Protein AF-A0A016UHU3-F1 (afdb_monomer_lite)

Radius of gyration: 22.01 Å; chains: 1; bounding box: 41×40×61 Å

Secondary structure (DSSP, 8-state):
-HHHHHHHHHHHHHHTT-S-EEEEEEE--TT-SSPEEEEEEPPPP-HHHHHHHHHHHHHHHHHHH-TTS---TTSS---HHHHHHHHHHHHT--------

pLDDT: mean 74.8, std 14.74, range [40.94, 93.12]

Structure (mmCIF, N/CA/C/O backbone):
data_AF-A0A016UHU3-F1
#
_entry.id   AF-A0A016UHU3-F1
#
loop_
_atom_site.group_PDB
_atom_site.id
_atom_site.type_symbol
_atom_site.label_atom_id
_atom_site.label_alt_id
_atom_site.label_comp_id
_atom_site.label_asym_id
_atom_site.label_entity_id
_atom_site.label_seq_id
_atom_site.pdbx_PDB_ins_code
_atom_site.Cartn_x
_atom_site.Cartn_y
_atom_site.Cartn_z
_atom_site.occupancy
_atom_site.B_iso_or_equiv
_atom_site.auth_seq_id
_atom_site.auth_comp_id
_atom_site.auth_asym_id
_atom_site.auth_atom_id
_atom_site.pdbx_PDB_model_num
ATOM 1 N N . MET A 1 1 ? 11.029 11.929 3.466 1.00 63.69 1 MET A N 1
ATOM 2 C CA . MET A 1 1 ? 9.774 12.375 2.802 1.00 63.69 1 MET A CA 1
ATOM 3 C C . MET A 1 1 ? 8.923 11.235 2.219 1.00 63.69 1 MET A C 1
ATOM 5 O O . MET A 1 1 ? 7.721 11.404 2.077 1.00 63.69 1 MET A O 1
ATOM 9 N N . LEU A 1 2 ? 9.474 10.052 1.921 1.00 69.38 2 LEU A N 1
ATOM 10 C CA . LEU A 1 2 ? 8.690 8.905 1.418 1.00 69.38 2 LEU A CA 1
ATOM 11 C C . LEU A 1 2 ? 7.606 8.401 2.393 1.00 69.38 2 LEU A C 1
ATOM 13 O O . LEU A 1 2 ? 6.521 8.000 1.973 1.00 69.38 2 LEU A O 1
ATOM 17 N N . SER A 1 3 ? 7.866 8.470 3.701 1.00 71.94 3 SER A N 1
ATOM 18 C CA . SER A 1 3 ? 6.926 8.037 4.744 1.00 71.94 3 SER A CA 1
ATOM 19 C C . SER A 1 3 ? 5.632 8.860 4.776 1.00 71.94 3 SER A C 1
ATOM 21 O O . SER A 1 3 ? 4.553 8.297 4.969 1.00 71.94 3 SER A O 1
ATOM 23 N N . THR A 1 4 ? 5.708 10.172 4.540 1.00 82.06 4 THR A N 1
ATOM 24 C CA . THR A 1 4 ? 4.540 11.065 4.521 1.00 82.06 4 THR A CA 1
ATOM 25 C C . THR A 1 4 ? 3.688 10.857 3.269 1.00 82.06 4 THR A C 1
ATOM 27 O O . THR A 1 4 ? 2.470 10.734 3.380 1.00 82.06 4 THR A O 1
ATOM 30 N N . MET A 1 5 ? 4.308 10.709 2.093 1.00 79.31 5 MET A N 1
ATOM 31 C CA . MET A 1 5 ? 3.620 10.341 0.842 1.00 79.31 5 MET A CA 1
ATOM 32 C C . MET A 1 5 ? 2.899 8.990 0.958 1.00 79.31 5 MET A C 1
ATOM 34 O O . MET A 1 5 ? 1.735 8.860 0.564 1.00 79.31 5 MET A O 1
ATOM 38 N N . HIS A 1 6 ? 3.554 7.996 1.569 1.00 79.75 6 HIS A N 1
ATOM 39 C CA . HIS A 1 6 ? 2.958 6.687 1.825 1.00 79.75 6 HIS A CA 1
ATOM 40 C C . HIS A 1 6 ? 1.738 6.789 2.753 1.00 79.75 6 HIS A C 1
ATOM 42 O O . HIS A 1 6 ? 0.670 6.263 2.435 1.00 79.75 6 HIS A O 1
ATOM 48 N N . PHE A 1 7 ? 1.860 7.520 3.865 1.00 81.06 7 PHE A N 1
ATOM 49 C CA . PHE A 1 7 ? 0.751 7.737 4.794 1.00 81.06 7 PHE A CA 1
ATOM 50 C C . PHE A 1 7 ? -0.436 8.451 4.131 1.00 81.06 7 PHE A C 1
ATOM 52 O O . PHE A 1 7 ? -1.580 8.023 4.294 1.00 81.06 7 PHE A O 1
ATOM 59 N N . ASN A 1 8 ? -0.172 9.489 3.335 1.00 85.75 8 ASN A N 1
ATOM 60 C CA . ASN A 1 8 ? -1.205 10.230 2.613 1.00 85.75 8 ASN A CA 1
ATOM 61 C C . ASN A 1 8 ? -1.948 9.335 1.617 1.00 85.75 8 ASN A C 1
ATOM 63 O O . ASN A 1 8 ? -3.176 9.328 1.597 1.00 85.75 8 ASN A O 1
ATOM 67 N N . THR A 1 9 ? -1.221 8.514 0.858 1.00 82.31 9 THR A N 1
ATOM 68 C CA . THR A 1 9 ? -1.814 7.552 -0.085 1.00 82.31 9 THR A CA 1
ATOM 69 C C . THR A 1 9 ? -2.737 6.567 0.630 1.00 82.31 9 THR A C 1
ATOM 71 O O . THR A 1 9 ? -3.869 6.339 0.209 1.00 82.31 9 THR A O 1
ATOM 74 N N . LEU A 1 10 ? -2.288 6.021 1.762 1.00 84.19 10 LEU A N 1
ATOM 75 C CA . LEU A 1 10 ? -3.105 5.122 2.570 1.00 84.19 10 LEU A CA 1
ATOM 76 C C . LEU A 1 10 ? -4.357 5.812 3.122 1.00 84.19 10 LEU A C 1
ATOM 78 O O . LEU A 1 10 ? -5.415 5.188 3.201 1.00 84.19 10 LEU A O 1
ATOM 82 N N . ARG A 1 11 ? -4.255 7.089 3.502 1.00 85.12 11 ARG A N 1
ATOM 83 C CA . ARG A 1 11 ? -5.391 7.876 3.988 1.00 85.12 11 ARG A CA 1
ATOM 84 C C . ARG A 1 11 ? -6.406 8.153 2.881 1.00 85.12 11 ARG A C 1
ATOM 86 O O . ARG A 1 11 ? -7.602 8.021 3.127 1.00 85.12 11 ARG A O 1
ATOM 93 N N . LEU A 1 12 ? -5.944 8.484 1.677 1.00 86.38 12 LEU A N 1
ATOM 94 C CA . LEU A 1 12 ? -6.793 8.656 0.496 1.00 86.38 12 LEU A CA 1
ATOM 95 C C . LEU A 1 12 ? -7.535 7.357 0.155 1.00 86.38 12 LEU A C 1
ATOM 97 O O . LEU A 1 12 ? -8.751 7.383 -0.008 1.00 86.38 12 LEU A O 1
ATOM 101 N N . ALA A 1 13 ? -6.841 6.217 0.166 1.00 84.50 13 ALA A N 1
ATOM 102 C CA . ALA A 1 13 ? -7.449 4.907 -0.077 1.00 84.50 13 ALA A CA 1
ATOM 103 C C . ALA A 1 13 ? -8.480 4.504 0.998 1.00 84.50 13 ALA A C 1
ATOM 105 O O . ALA A 1 13 ? -9.449 3.798 0.715 1.00 84.50 13 ALA A O 1
ATOM 106 N N . GLU A 1 14 ? -8.312 4.958 2.246 1.00 85.44 14 GLU A N 1
ATOM 107 C CA . GLU A 1 14 ? -9.337 4.804 3.290 1.00 85.44 14 GLU A CA 1
ATOM 108 C C . GLU A 1 14 ? -10.582 5.638 2.993 1.00 85.44 14 GLU A C 1
ATOM 110 O O . GLU A 1 14 ? -11.692 5.128 3.126 1.00 85.44 14 GLU A O 1
ATOM 115 N N . MET A 1 15 ? -10.410 6.896 2.575 1.00 87.12 15 MET A N 1
ATOM 116 C CA . MET A 1 15 ? -11.531 7.779 2.228 1.00 87.12 15 MET A CA 1
ATOM 117 C C . MET A 1 15 ? -12.275 7.309 0.974 1.00 87.12 15 MET A C 1
ATOM 119 O O . MET A 1 15 ? -13.498 7.400 0.929 1.00 87.12 15 MET A O 1
ATOM 123 N N . ALA A 1 16 ? -11.559 6.754 -0.007 1.00 85.69 16 ALA A N 1
ATOM 124 C CA . ALA A 1 16 ? -12.137 6.139 -1.202 1.00 85.69 16 ALA A CA 1
ATOM 125 C C . ALA A 1 16 ? -12.839 4.794 -0.917 1.00 85.69 16 ALA A C 1
ATOM 127 O O . ALA A 1 16 ? -13.538 4.257 -1.772 1.00 85.69 16 ALA A O 1
ATOM 128 N N . GLY A 1 17 ? -12.675 4.232 0.287 1.00 83.06 17 GLY A N 1
ATOM 129 C CA . GLY A 1 17 ? -13.303 2.971 0.691 1.00 83.06 17 GLY A CA 1
ATOM 130 C C . GLY A 1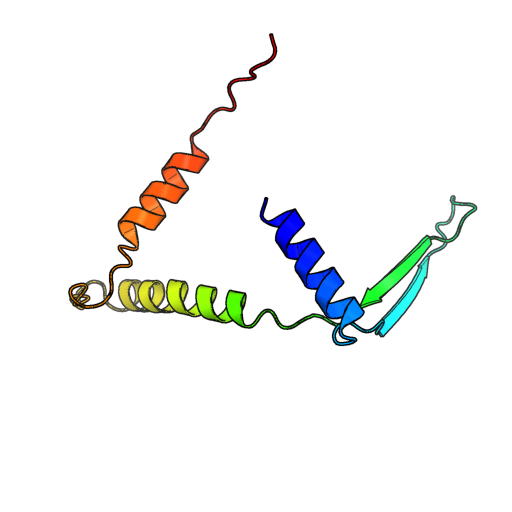 17 ? -12.615 1.705 0.164 1.00 83.06 17 GLY A C 1
ATOM 131 O O . GLY A 1 17 ? -13.141 0.604 0.366 1.00 83.06 17 GLY A O 1
ATOM 132 N N . GLU A 1 18 ? -11.445 1.844 -0.462 1.00 84.25 18 GLU A N 1
ATOM 133 C CA . GLU A 1 18 ? -10.591 0.747 -0.936 1.00 84.25 18 GLU A CA 1
ATOM 134 C C . GLU A 1 18 ? -9.906 0.033 0.241 1.00 84.25 18 GLU A C 1
ATOM 136 O O . GLU A 1 18 ? -9.814 -1.195 0.285 1.00 84.25 18 GLU A O 1
ATOM 141 N N . ARG A 1 19 ? -9.493 0.790 1.267 1.00 86.50 19 ARG A N 1
ATOM 142 C CA . ARG A 1 19 ? -8.807 0.261 2.455 1.00 86.50 19 ARG A CA 1
ATOM 143 C C . ARG A 1 19 ? -9.770 -0.014 3.614 1.00 86.50 19 ARG A C 1
ATOM 145 O O . ARG A 1 19 ? -9.922 0.794 4.531 1.00 86.50 19 ARG A O 1
ATOM 152 N N . ARG A 1 20 ? -10.406 -1.188 3.608 1.00 87.75 20 ARG A N 1
ATOM 153 C CA . ARG A 1 20 ? -11.391 -1.599 4.634 1.00 87.75 20 ARG A CA 1
ATOM 154 C C . ARG A 1 20 ? -10.753 -2.309 5.825 1.00 87.75 20 ARG A C 1
ATOM 156 O O . ARG A 1 20 ? -9.724 -2.964 5.691 1.00 87.75 20 ARG A O 1
ATOM 163 N N . VAL A 1 21 ? -11.376 -2.210 7.000 1.00 89.69 21 VAL A N 1
ATOM 164 C CA . VAL A 1 21 ? -10.972 -2.991 8.181 1.00 89.69 21 VAL A CA 1
ATOM 165 C C . VAL A 1 21 ? -11.304 -4.463 7.944 1.00 89.69 21 VAL A C 1
ATOM 167 O O . VAL A 1 21 ? -12.455 -4.798 7.692 1.00 89.69 21 VAL A O 1
ATOM 170 N N . GLN A 1 22 ? -10.300 -5.331 8.039 1.00 91.00 22 GLN A N 1
ATOM 171 C CA . GLN A 1 22 ? -10.466 -6.780 7.901 1.00 91.00 22 GLN A CA 1
ATOM 172 C C . GLN A 1 22 ? -10.579 -7.468 9.257 1.00 91.00 22 GLN A C 1
ATOM 174 O O . GLN A 1 22 ? -11.386 -8.373 9.439 1.00 91.00 22 GLN A O 1
ATOM 179 N N . ARG A 1 23 ? -9.758 -7.047 10.224 1.00 91.44 23 ARG A N 1
ATOM 180 C CA . ARG A 1 23 ? -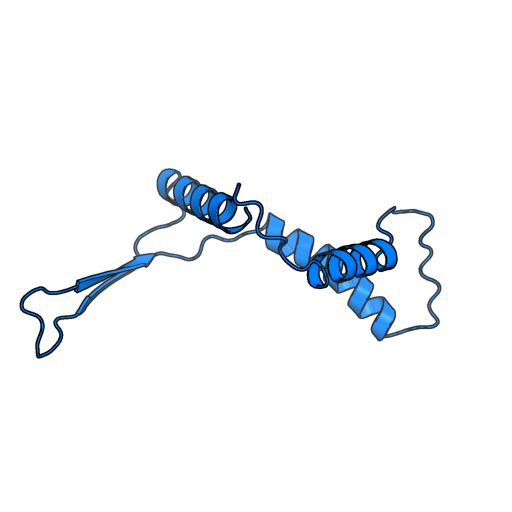9.700 -7.687 11.537 1.00 91.44 23 ARG A CA 1
ATOM 181 C C . ARG A 1 23 ? -9.420 -6.662 12.617 1.00 91.44 23 ARG A C 1
ATOM 183 O O . ARG A 1 23 ? -8.587 -5.775 12.451 1.00 91.44 23 ARG A O 1
ATOM 190 N N . VAL A 1 24 ? -10.083 -6.824 13.751 1.00 92.31 24 VAL A N 1
ATOM 191 C CA . VAL A 1 24 ? -9.793 -6.077 14.973 1.00 92.31 24 VAL A CA 1
ATOM 192 C C . VAL A 1 24 ? -9.400 -7.086 16.040 1.00 92.31 24 VAL A C 1
ATOM 194 O O . VAL A 1 24 ? -10.0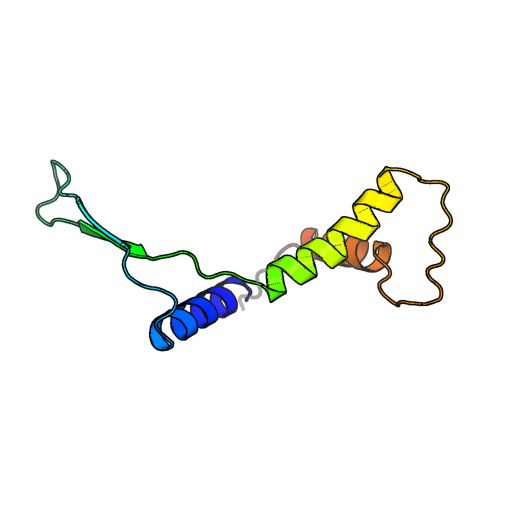89 -8.084 16.227 1.00 92.31 24 VAL A O 1
ATOM 197 N N . VAL A 1 25 ? -8.274 -6.853 16.707 1.00 93.12 25 VAL A N 1
ATOM 198 C CA . VAL A 1 25 ? -7.802 -7.684 17.817 1.00 93.12 25 VAL A CA 1
ATOM 199 C C . VAL A 1 25 ? -7.630 -6.797 19.032 1.00 93.12 25 VAL A C 1
ATOM 201 O O . VAL A 1 25 ? -6.918 -5.795 18.982 1.00 93.12 25 VAL A O 1
ATOM 204 N N . GLU A 1 26 ? -8.267 -7.178 20.130 1.00 92.62 26 GLU A N 1
ATOM 205 C CA . GLU A 1 26 ? -8.031 -6.557 21.424 1.00 92.62 26 GLU A CA 1
ATOM 206 C C . GLU A 1 26 ? -7.013 -7.387 22.197 1.00 92.62 26 GLU A C 1
ATOM 208 O O . GLU A 1 26 ? -7.218 -8.564 22.486 1.00 92.62 26 GLU A O 1
ATOM 213 N N . VAL A 1 27 ? -5.877 -6.770 22.503 1.00 90.12 27 VAL A N 1
ATOM 214 C CA . VAL A 1 27 ? -4.781 -7.392 23.236 1.00 90.12 27 VAL A CA 1
ATOM 215 C C . VAL A 1 27 ? -4.710 -6.755 24.613 1.00 90.12 27 VAL A C 1
ATOM 217 O O . VAL A 1 27 ? -4.322 -5.594 24.761 1.00 90.12 27 VAL A O 1
ATOM 220 N N . ARG A 1 28 ? -5.046 -7.529 25.646 1.00 88.88 28 ARG A N 1
ATOM 221 C CA . ARG A 1 28 ? -4.841 -7.143 27.044 1.00 88.88 28 ARG A CA 1
ATOM 222 C C . ARG A 1 28 ? -3.607 -7.860 27.578 1.00 88.88 28 ARG A C 1
ATOM 224 O O . ARG A 1 28 ? -3.598 -9.077 27.726 1.00 88.88 28 ARG A O 1
ATOM 231 N N . ARG A 1 29 ? -2.534 -7.107 27.823 1.00 86.62 29 ARG A N 1
ATOM 232 C CA . ARG A 1 29 ? -1.288 -7.660 28.375 1.00 86.62 29 ARG A CA 1
ATOM 233 C C . ARG A 1 29 ? -1.445 -7.887 29.881 1.00 86.62 29 ARG A C 1
ATOM 235 O O . ARG A 1 29 ? -2.103 -7.098 30.548 1.00 86.62 29 ARG A O 1
ATOM 242 N N . LYS A 1 30 ? -0.786 -8.923 30.415 1.00 88.75 30 LYS A N 1
ATOM 243 C CA . LYS A 1 30 ? -0.903 -9.382 31.817 1.00 88.75 30 LYS A CA 1
ATOM 244 C C . LYS A 1 30 ? -0.741 -8.272 32.870 1.00 88.75 30 LYS A C 1
ATOM 246 O O . LYS A 1 30 ? -1.405 -8.319 33.896 1.00 88.75 30 LYS A O 1
ATOM 251 N N . PHE A 1 31 ? 0.106 -7.279 32.599 1.00 89.81 31 PHE A N 1
ATOM 252 C CA . PHE A 1 31 ? 0.403 -6.172 33.518 1.00 89.81 31 PHE A CA 1
ATOM 253 C C . PHE A 1 31 ? -0.192 -4.823 33.090 1.00 89.81 31 PHE A C 1
ATOM 255 O O . PHE A 1 31 ? 0.026 -3.820 33.760 1.00 89.81 31 PHE A O 1
ATOM 262 N N . PHE A 1 32 ? -0.934 -4.772 31.980 1.00 82.19 32 PHE A N 1
ATOM 263 C CA . PHE A 1 32 ? -1.573 -3.541 31.520 1.00 82.19 32 PHE A CA 1
ATOM 264 C C . PHE A 1 32 ? -3.055 -3.545 31.890 1.00 82.19 32 PHE A C 1
ATOM 266 O O . PHE A 1 32 ? -3.806 -4.462 31.555 1.00 82.19 32 PHE A O 1
ATOM 273 N N . SER A 1 33 ? -3.490 -2.477 32.556 1.00 83.50 33 SER A N 1
ATOM 274 C CA . SER A 1 33 ? -4.896 -2.274 32.914 1.00 83.50 33 SER A CA 1
ATOM 275 C C . SER A 1 33 ? -5.776 -2.060 31.680 1.00 83.50 33 SER A C 1
ATOM 277 O O . SER A 1 33 ? -6.909 -2.542 31.643 1.00 83.50 33 SER A O 1
ATOM 279 N N . ARG A 1 34 ? -5.237 -1.398 30.648 1.00 90.62 34 ARG A N 1
ATOM 280 C CA . ARG A 1 34 ? -5.933 -1.071 29.400 1.00 90.62 34 ARG A CA 1
ATOM 281 C C . ARG A 1 34 ? -5.695 -2.130 28.320 1.00 90.62 34 ARG A C 1
ATOM 283 O O . ARG A 1 34 ? -4.561 -2.538 28.077 1.00 90.62 34 ARG A O 1
ATOM 290 N N . ALA A 1 35 ? -6.765 -2.529 27.633 1.00 89.12 35 ALA A N 1
ATOM 291 C CA . ALA A 1 35 ? -6.670 -3.323 26.412 1.00 89.12 35 ALA A CA 1
ATOM 292 C C . ALA A 1 35 ? -6.220 -2.439 25.235 1.00 89.12 35 ALA A C 1
ATOM 294 O O . ALA A 1 35 ? -6.740 -1.338 25.039 1.00 89.12 35 ALA A O 1
ATOM 295 N N . SER A 1 36 ? -5.244 -2.912 24.462 1.00 90.25 36 SER A N 1
ATOM 296 C CA . SER A 1 36 ? -4.817 -2.272 23.217 1.00 90.25 36 SER A CA 1
ATOM 297 C C . SER A 1 36 ? -5.637 -2.815 22.056 1.00 90.25 36 SER A C 1
ATOM 299 O O . SER A 1 36 ? -5.813 -4.027 21.940 1.00 90.25 36 SER A O 1
ATOM 301 N N . ARG A 1 37 ? -6.127 -1.931 21.188 1.00 91.19 37 ARG A N 1
ATOM 302 C CA . ARG A 1 37 ? -6.916 -2.302 20.014 1.00 91.19 37 ARG A CA 1
ATOM 303 C C . ARG A 1 37 ? -6.047 -2.215 18.767 1.00 91.19 37 ARG A C 1
ATOM 305 O O . ARG A 1 37 ? -5.645 -1.128 18.362 1.00 91.19 37 ARG A O 1
ATOM 312 N N . MET A 1 38 ? -5.798 -3.357 18.143 1.00 90.75 38 MET A N 1
ATOM 313 C CA . MET A 1 38 ? -5.077 -3.463 16.880 1.00 90.75 38 MET A CA 1
ATOM 314 C C . MET A 1 38 ? -6.077 -3.618 15.735 1.00 90.75 38 MET A C 1
ATOM 316 O O . MET A 1 38 ? -6.962 -4.472 15.790 1.00 90.75 38 MET A O 1
ATOM 320 N N . VAL A 1 39 ? -5.956 -2.779 14.706 1.00 90.69 39 VAL A N 1
ATOM 321 C CA . VAL A 1 39 ? -6.855 -2.767 13.545 1.00 90.69 39 VAL A CA 1
ATOM 322 C C . VAL A 1 39 ? -6.056 -3.127 12.301 1.00 90.69 39 VAL A C 1
ATOM 324 O O . VAL A 1 39 ? -5.216 -2.353 11.848 1.00 90.69 39 VAL A O 1
ATOM 327 N N . PHE A 1 40 ? -6.340 -4.294 11.741 1.00 89.19 40 PHE A N 1
ATOM 328 C CA . PHE A 1 40 ? -5.786 -4.754 10.477 1.00 89.19 40 PHE A CA 1
ATOM 329 C C . PHE A 1 40 ? -6.709 -4.315 9.347 1.00 89.19 40 PHE A C 1
ATOM 331 O O . PHE A 1 40 ? -7.912 -4.596 9.364 1.00 89.19 40 PHE A O 1
ATOM 338 N N . LYS A 1 41 ? -6.145 -3.609 8.370 1.00 91.50 41 LYS A N 1
ATOM 339 C CA . LYS A 1 41 ? -6.855 -3.130 7.184 1.00 91.50 41 LYS A CA 1
ATOM 340 C C . LYS A 1 41 ? -6.375 -3.889 5.953 1.00 91.50 41 LYS A C 1
ATOM 342 O O . LYS A 1 41 ? -5.253 -4.389 5.946 1.00 91.50 41 LYS A O 1
ATOM 347 N N . ALA A 1 42 ? -7.220 -3.945 4.931 1.00 88.19 42 ALA A N 1
ATOM 348 C CA . ALA A 1 42 ? -6.864 -4.513 3.643 1.00 88.19 42 ALA A CA 1
ATOM 349 C C . ALA A 1 42 ? -5.620 -3.812 3.066 1.00 88.19 42 ALA A C 1
ATOM 351 O O . ALA A 1 42 ? -5.460 -2.599 3.263 1.00 88.19 42 ALA A O 1
ATOM 352 N N . PRO A 1 43 ? -4.726 -4.551 2.388 1.00 83.75 43 PRO A N 1
ATOM 353 C CA . PRO A 1 43 ? -3.642 -3.934 1.641 1.00 83.75 43 PRO A CA 1
ATOM 354 C C . PRO A 1 43 ? -4.222 -3.100 0.495 1.00 83.75 43 PRO A C 1
ATOM 356 O O . PRO A 1 43 ? -5.238 -3.465 -0.094 1.00 83.75 43 PRO A O 1
ATOM 359 N N . VAL A 1 44 ? -3.577 -1.975 0.197 1.00 82.69 44 VAL A N 1
ATOM 360 C CA . VAL A 1 44 ? -3.918 -1.136 -0.956 1.00 82.69 44 VAL A CA 1
ATOM 361 C C . VAL A 1 44 ? -2.945 -1.497 -2.075 1.00 82.69 44 VAL A C 1
ATOM 363 O O . VAL A 1 44 ? -1.737 -1.456 -1.826 1.00 82.69 44 VAL A O 1
ATOM 366 N N . PRO A 1 45 ? -3.422 -1.874 -3.274 1.00 79.06 45 PRO A N 1
ATOM 367 C CA . PRO A 1 45 ? -2.536 -2.122 -4.402 1.00 79.06 45 PRO A CA 1
ATOM 368 C C . PRO A 1 45 ? -1.844 -0.814 -4.797 1.00 79.06 45 PRO A C 1
ATOM 370 O O . PRO A 1 45 ? -2.494 0.201 -5.043 1.00 79.06 45 PRO A O 1
ATOM 373 N N . HIS A 1 46 ? -0.515 -0.824 -4.854 1.00 77.69 46 HIS A N 1
ATOM 374 C CA . HIS A 1 46 ? 0.274 0.344 -5.233 1.00 77.69 46 HIS A CA 1
ATOM 375 C C . HIS A 1 46 ? 0.748 0.196 -6.678 1.00 77.69 46 HIS A C 1
ATOM 377 O O . HIS A 1 46 ? 1.943 0.115 -6.930 1.00 77.69 46 HIS A O 1
ATOM 383 N N . LEU A 1 47 ? -0.199 0.198 -7.624 1.00 80.69 47 LEU A N 1
ATOM 384 C CA . LEU A 1 47 ? 0.063 -0.087 -9.044 1.00 80.69 47 LEU A CA 1
ATOM 385 C C . LEU A 1 47 ? 1.237 0.718 -9.615 1.00 80.69 47 LEU A C 1
ATOM 387 O O . LEU A 1 47 ? 2.099 0.152 -10.270 1.00 80.69 47 LEU A O 1
ATOM 391 N N . TRP A 1 48 ? 1.308 2.017 -9.314 1.00 75.38 48 TRP A N 1
ATOM 392 C CA . TRP A 1 48 ? 2.398 2.884 -9.771 1.00 75.38 48 TRP A CA 1
ATOM 393 C C . TRP A 1 48 ? 3.762 2.479 -9.192 1.00 75.38 48 TRP A C 1
ATOM 395 O O . TRP A 1 48 ? 4.757 2.462 -9.908 1.00 75.38 48 TRP A O 1
ATOM 405 N N . ARG A 1 49 ? 3.813 2.102 -7.908 1.00 81.00 49 ARG A N 1
ATOM 406 C CA . ARG A 1 49 ? 5.036 1.611 -7.262 1.00 81.00 49 ARG A CA 1
ATOM 407 C C . ARG A 1 49 ? 5.469 0.294 -7.889 1.00 81.00 49 ARG A C 1
ATOM 409 O O . ARG A 1 49 ? 6.653 0.115 -8.139 1.00 81.00 49 ARG A O 1
ATOM 416 N N . ASP A 1 50 ? 4.521 -0.605 -8.126 1.00 85.06 50 ASP A N 1
ATOM 417 C CA . ASP A 1 50 ? 4.799 -1.908 -8.723 1.00 85.06 50 ASP A CA 1
ATOM 418 C C . ASP A 1 50 ? 5.294 -1.738 -10.167 1.00 85.06 50 ASP A C 1
ATOM 420 O O . ASP A 1 50 ? 6.276 -2.361 -10.551 1.00 85.06 50 ASP A O 1
ATOM 424 N N . GLN A 1 51 ? 4.690 -0.828 -10.936 1.00 84.81 51 GLN A N 1
ATOM 425 C CA . GLN A 1 51 ? 5.125 -0.472 -12.290 1.00 84.81 51 GLN A CA 1
ATOM 426 C C . GLN A 1 51 ? 6.531 0.134 -12.314 1.00 84.81 51 GLN A C 1
ATOM 428 O O . GLN A 1 51 ? 7.351 -0.306 -13.111 1.00 84.81 51 GLN A O 1
ATOM 433 N N . ILE A 1 52 ? 6.836 1.089 -11.428 1.00 80.81 52 ILE A N 1
ATOM 434 C CA . ILE A 1 52 ? 8.185 1.668 -11.314 1.00 80.81 52 ILE A CA 1
ATOM 435 C C . ILE A 1 52 ? 9.191 0.585 -10.919 1.00 80.81 52 ILE A C 1
ATOM 437 O O . ILE A 1 52 ? 10.258 0.486 -11.516 1.00 80.81 52 ILE A O 1
ATOM 441 N N . ALA A 1 53 ? 8.846 -0.261 -9.945 1.00 84.25 53 ALA A N 1
ATOM 442 C CA . ALA A 1 53 ? 9.713 -1.354 -9.526 1.00 84.25 53 ALA A CA 1
ATOM 443 C C . ALA A 1 53 ? 9.999 -2.320 -10.684 1.00 84.25 53 ALA A C 1
ATOM 445 O O . ALA A 1 53 ? 11.154 -2.680 -10.886 1.00 84.25 53 ALA A O 1
ATOM 446 N N . GLN A 1 54 ? 8.990 -2.700 -11.475 1.00 88.06 54 GLN A N 1
ATOM 447 C CA . GLN A 1 5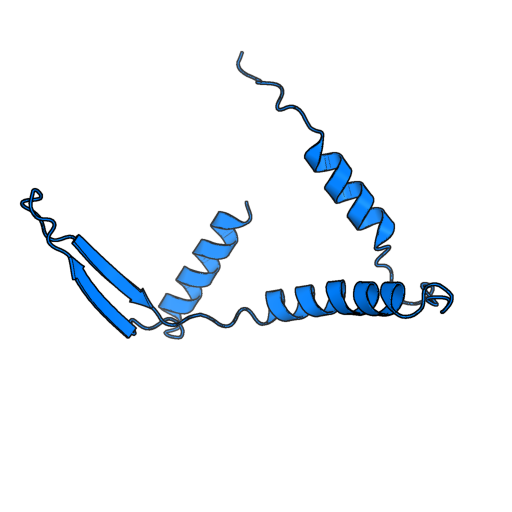4 ? 9.200 -3.530 -12.667 1.00 88.06 54 GLN A CA 1
ATOM 448 C C . GLN A 1 54 ? 10.054 -2.811 -13.716 1.00 88.06 54 GLN A C 1
ATOM 450 O O . GLN A 1 54 ? 11.015 -3.393 -14.205 1.00 88.06 54 GLN A O 1
ATOM 455 N N . ALA A 1 55 ? 9.778 -1.536 -14.000 1.00 83.06 55 ALA A N 1
ATOM 456 C CA . ALA A 1 55 ? 10.539 -0.748 -14.969 1.00 83.06 55 ALA A CA 1
ATOM 457 C C . ALA A 1 55 ? 12.027 -0.614 -14.601 1.00 83.06 55 ALA A C 1
ATOM 459 O O . ALA A 1 55 ? 12.863 -0.565 -15.493 1.00 83.06 55 ALA A O 1
ATOM 460 N N . VAL A 1 56 ? 12.369 -0.596 -13.309 1.00 84.00 56 VAL A N 1
ATOM 461 C CA . VAL A 1 56 ? 13.764 -0.566 -12.833 1.00 84.00 56 VAL A CA 1
ATOM 462 C C . VAL A 1 56 ? 14.389 -1.964 -12.802 1.00 84.00 56 VAL A C 1
ATOM 464 O O . VAL A 1 56 ? 15.553 -2.139 -13.165 1.00 84.00 56 VAL A 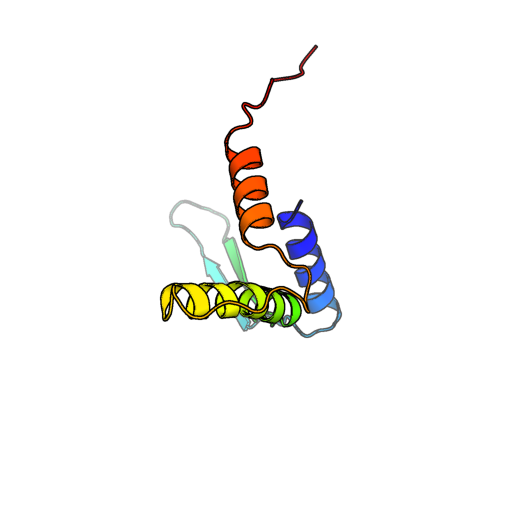O 1
ATOM 467 N N . LEU A 1 57 ? 13.643 -2.976 -12.353 1.00 86.12 57 LEU A N 1
ATOM 468 C CA . LEU A 1 57 ? 14.165 -4.334 -12.186 1.00 86.12 57 LEU A CA 1
ATOM 469 C C . LEU A 1 57 ? 14.307 -5.087 -13.510 1.00 86.12 57 LEU A C 1
ATOM 471 O O . LEU A 1 57 ? 15.219 -5.899 -13.637 1.00 86.12 57 LEU A O 1
ATOM 475 N N . ASP A 1 58 ? 13.452 -4.825 -14.496 1.00 86.88 58 ASP A N 1
ATOM 476 C CA . ASP A 1 58 ? 13.494 -5.505 -15.790 1.00 86.88 58 ASP A CA 1
ATOM 477 C C . ASP A 1 58 ? 14.793 -5.221 -16.570 1.00 86.88 58 ASP A C 1
ATOM 479 O O . ASP A 1 58 ? 15.430 -6.186 -17.003 1.00 86.88 58 ASP A O 1
ATOM 483 N N . PRO A 1 59 ? 15.258 -3.963 -16.724 1.00 81.62 59 PRO A N 1
ATOM 484 C CA . PRO A 1 59 ? 16.565 -3.669 -17.310 1.00 81.62 59 PRO A CA 1
ATOM 485 C C . PRO A 1 59 ? 17.721 -4.277 -16.513 1.00 81.62 59 PRO A C 1
ATOM 487 O O . PRO A 1 59 ? 18.622 -4.869 -17.103 1.00 81.62 59 PRO A O 1
ATOM 490 N N . ARG A 1 60 ? 17.673 -4.204 -15.173 1.00 81.31 60 ARG A N 1
ATOM 491 C CA . ARG A 1 60 ? 18.710 -4.781 -14.298 1.00 81.31 60 ARG A CA 1
ATOM 492 C C . ARG A 1 60 ? 18.807 -6.299 -14.455 1.00 81.31 60 ARG A C 1
ATOM 494 O O . ARG A 1 60 ? 19.908 -6.836 -14.532 1.00 81.31 60 ARG A O 1
ATOM 501 N N . ARG A 1 61 ? 17.664 -6.988 -14.546 1.00 82.81 61 ARG A N 1
ATOM 502 C CA . ARG A 1 61 ? 17.610 -8.431 -14.808 1.00 82.81 61 ARG A CA 1
ATOM 503 C C . ARG A 1 61 ? 18.225 -8.760 -16.167 1.00 82.81 61 ARG A C 1
ATOM 505 O O . ARG A 1 61 ? 19.082 -9.632 -16.227 1.00 82.81 61 ARG A O 1
ATOM 512 N N . ARG A 1 62 ? 17.850 -8.032 -17.226 1.00 79.94 62 ARG A N 1
ATOM 513 C CA . ARG A 1 62 ? 18.398 -8.239 -18.580 1.00 79.94 62 ARG A CA 1
ATOM 514 C C . ARG A 1 62 ? 19.916 -8.053 -18.626 1.00 79.94 62 ARG A C 1
ATOM 516 O O . ARG A 1 62 ? 20.603 -8.908 -19.164 1.00 79.94 62 ARG A O 1
ATOM 523 N N . HIS A 1 63 ? 20.432 -6.993 -18.004 1.00 76.81 63 HIS A N 1
ATOM 524 C CA . HIS A 1 63 ? 21.873 -6.736 -17.911 1.00 76.81 63 HIS A CA 1
ATOM 525 C C . HIS A 1 63 ? 22.625 -7.844 -17.153 1.00 76.81 63 HIS A C 1
ATOM 527 O O . HIS A 1 63 ? 23.757 -8.181 -17.486 1.00 76.81 63 HIS A O 1
ATOM 533 N N . HIS A 1 64 ? 22.012 -8.419 -16.115 1.00 77.31 64 HIS A N 1
ATOM 534 C CA . HIS A 1 64 ? 22.617 -9.518 -15.364 1.00 77.31 64 HIS A CA 1
ATOM 535 C C . HIS A 1 64 ? 22.576 -10.857 -16.128 1.00 77.31 64 HIS A C 1
ATOM 537 O O . HIS A 1 64 ? 23.455 -11.697 -15.944 1.00 77.31 64 HIS A O 1
ATOM 543 N N . GLU A 1 65 ? 21.548 -11.094 -16.944 1.00 82.56 65 GLU A N 1
ATOM 544 C CA . GLU A 1 65 ? 21.380 -12.334 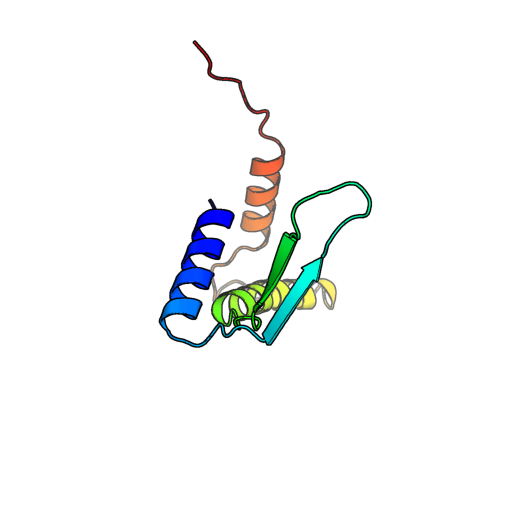-17.717 1.00 82.56 65 GLU A CA 1
ATOM 545 C C . GLU A 1 65 ? 22.258 -12.372 -18.977 1.00 82.56 65 GLU A C 1
ATOM 547 O O . GLU A 1 65 ? 22.754 -13.443 -19.327 1.00 82.56 65 GLU A O 1
ATOM 552 N N . ASP A 1 66 ? 22.497 -11.226 -19.619 1.00 75.06 66 ASP A N 1
ATOM 553 C CA . ASP A 1 66 ? 23.419 -11.103 -20.749 1.00 75.06 66 ASP A CA 1
ATOM 554 C C . ASP A 1 66 ? 24.211 -9.782 -20.671 1.00 75.06 66 ASP A C 1
ATOM 556 O O . ASP A 1 66 ? 23.732 -8.741 -21.128 1.00 75.06 66 ASP A O 1
ATOM 560 N N . PRO A 1 67 ? 25.438 -9.803 -20.116 1.00 63.72 67 PRO A N 1
ATOM 561 C CA . PRO A 1 67 ? 26.281 -8.614 -20.013 1.00 63.72 67 PRO A CA 1
ATOM 562 C C . PRO A 1 67 ? 26.817 -8.117 -21.368 1.00 63.72 67 PRO A C 1
ATOM 564 O O . PRO A 1 67 ? 27.404 -7.039 -21.424 1.00 63.72 67 PRO A O 1
ATOM 567 N N . ALA A 1 68 ? 26.689 -8.916 -22.436 1.00 60.75 68 ALA A N 1
ATOM 568 C CA . ALA A 1 68 ? 27.186 -8.611 -23.778 1.00 60.75 68 ALA A CA 1
ATOM 569 C C . ALA A 1 68 ? 26.069 -8.218 -24.758 1.00 60.75 68 ALA A C 1
ATOM 571 O O . ALA A 1 68 ? 26.366 -7.761 -25.864 1.00 60.75 68 ALA A O 1
ATOM 572 N N . ALA A 1 69 ? 24.799 -8.366 -24.367 1.00 59.88 69 ALA A N 1
ATOM 573 C CA . ALA A 1 69 ? 23.693 -7.746 -25.072 1.00 59.88 69 ALA A CA 1
ATOM 574 C C . ALA A 1 69 ? 23.858 -6.229 -24.950 1.00 59.88 69 ALA A C 1
ATOM 576 O O . ALA A 1 69 ? 23.557 -5.647 -23.908 1.00 59.88 69 ALA A O 1
ATOM 577 N N . GLU A 1 70 ? 24.366 -5.592 -26.010 1.00 55.38 70 GLU A N 1
ATOM 578 C CA . GLU A 1 70 ? 24.327 -4.142 -26.162 1.00 55.38 70 GLU A CA 1
ATOM 579 C C . GLU A 1 70 ? 22.902 -3.681 -25.862 1.00 55.38 70 GLU A C 1
ATOM 581 O O . GLU A 1 70 ? 21.965 -3.888 -26.640 1.00 55.38 70 GLU A O 1
ATOM 586 N N . VAL A 1 71 ? 22.725 -3.071 -24.694 1.00 54.66 71 VAL A N 1
ATOM 587 C CA . VAL A 1 71 ? 21.533 -2.293 -24.434 1.00 54.66 71 VAL A CA 1
ATOM 588 C C . VAL A 1 71 ? 21.636 -1.147 -25.433 1.00 54.66 71 VAL A C 1
ATOM 590 O O . VAL A 1 71 ? 22.484 -0.269 -25.279 1.00 54.66 71 VAL A O 1
ATOM 593 N N . ASN A 1 72 ? 20.831 -1.180 -26.498 1.00 48.88 72 ASN A N 1
ATOM 594 C CA . ASN A 1 72 ? 20.592 -0.008 -27.334 1.00 48.88 72 ASN A CA 1
ATOM 595 C C . ASN A 1 72 ? 19.886 1.033 -26.448 1.00 48.88 72 ASN A C 1
ATOM 597 O O . ASN A 1 72 ? 18.672 1.187 -26.474 1.00 48.88 72 ASN A O 1
ATOM 601 N N . LEU A 1 73 ? 20.677 1.708 -25.610 1.00 49.12 73 LEU A N 1
ATOM 602 C CA . LEU A 1 73 ? 20.310 2.787 -24.690 1.00 49.12 73 LEU A CA 1
ATOM 603 C C . LEU A 1 73 ? 20.034 4.099 -25.436 1.00 49.12 73 LEU A C 1
ATOM 605 O O . LEU A 1 73 ? 19.951 5.152 -24.815 1.00 49.12 73 LEU A O 1
ATOM 609 N N . GLN A 1 74 ? 19.946 4.061 -26.766 1.00 46.75 74 GLN A N 1
ATOM 610 C CA . GLN A 1 74 ? 19.746 5.257 -27.577 1.00 46.75 74 GLN A CA 1
ATOM 611 C C . GLN A 1 74 ? 18.297 5.757 -27.558 1.00 46.75 74 GLN A C 1
ATOM 613 O O . GLN A 1 74 ? 18.100 6.928 -27.858 1.00 46.75 74 GLN A O 1
ATOM 618 N N . ASP A 1 75 ? 17.320 4.939 -27.143 1.00 47.31 75 ASP A N 1
ATOM 619 C CA . ASP A 1 75 ? 15.903 5.304 -27.288 1.00 47.31 75 ASP A CA 1
ATOM 620 C C . ASP A 1 75 ? 15.116 5.540 -25.987 1.00 47.31 75 ASP A C 1
ATOM 622 O O . ASP A 1 75 ? 13.985 5.994 -26.084 1.00 47.31 75 ASP A O 1
ATOM 626 N N . ASP A 1 76 ? 15.670 5.328 -24.786 1.00 46.53 76 ASP A N 1
ATOM 627 C CA . ASP A 1 76 ? 15.000 5.772 -23.548 1.00 46.53 76 ASP A CA 1
ATOM 628 C C . ASP A 1 76 ? 16.015 6.143 -22.451 1.00 46.53 76 ASP A C 1
ATOM 630 O O . ASP A 1 76 ? 16.679 5.297 -21.847 1.00 46.53 76 ASP A O 1
ATOM 634 N N . GLU A 1 77 ? 16.115 7.451 -22.210 1.00 50.09 77 GLU A N 1
ATOM 635 C CA . GLU A 1 77 ? 16.934 8.156 -21.220 1.00 50.09 77 GLU A CA 1
ATOM 636 C C . GLU A 1 77 ? 16.622 7.749 -19.765 1.00 50.09 77 GLU A C 1
ATOM 638 O O . GLU A 1 77 ? 16.057 8.511 -18.984 1.00 50.09 77 GLU A O 1
ATOM 643 N N . LEU A 1 78 ? 17.028 6.552 -19.350 1.00 53.44 78 LEU A N 1
ATOM 644 C CA . LEU A 1 78 ? 17.234 6.226 -17.939 1.00 53.44 78 LEU A CA 1
ATOM 645 C C . LEU A 1 78 ? 18.593 5.548 -17.812 1.00 53.44 78 LEU A C 1
ATOM 647 O O . LEU A 1 78 ? 18.710 4.323 -17.825 1.00 53.44 78 LEU A O 1
ATOM 651 N N . ASN A 1 79 ? 19.636 6.374 -17.725 1.00 62.59 79 ASN A N 1
ATOM 652 C CA . ASN A 1 79 ? 20.994 5.942 -17.435 1.00 62.59 79 ASN A CA 1
ATOM 653 C C . ASN A 1 79 ? 21.029 5.325 -16.028 1.00 62.59 79 ASN A C 1
ATOM 655 O O . ASN A 1 79 ? 21.199 6.005 -15.019 1.00 62.59 79 ASN A O 1
ATOM 659 N N . VAL A 1 80 ? 20.807 4.012 -15.966 1.00 60.16 80 VAL A N 1
ATOM 660 C CA . VAL A 1 80 ? 20.744 3.236 -14.721 1.00 60.16 80 VAL A CA 1
ATOM 661 C C . VAL A 1 80 ? 22.029 3.396 -13.904 1.00 60.16 80 VAL A C 1
ATOM 663 O O . VAL A 1 80 ? 21.962 3.354 -12.679 1.00 60.16 80 VAL A O 1
ATOM 666 N N . GLN A 1 81 ? 23.170 3.631 -14.560 1.00 59.38 81 GLN A N 1
ATOM 667 C CA . GLN A 1 81 ? 24.441 3.884 -13.888 1.00 59.38 81 GLN A CA 1
ATOM 668 C C . GLN A 1 81 ? 24.431 5.228 -13.153 1.00 59.38 81 GLN A C 1
ATOM 670 O O . GLN A 1 81 ? 24.773 5.279 -11.982 1.00 59.38 81 GLN A O 1
ATOM 675 N N . GLU A 1 82 ? 23.929 6.288 -13.785 1.00 62.69 82 GLU A N 1
ATOM 676 C CA . GLU A 1 82 ? 23.807 7.612 -13.162 1.00 62.69 82 GLU A CA 1
ATOM 677 C C . GLU A 1 82 ? 22.834 7.607 -11.974 1.00 62.69 82 GLU A C 1
ATOM 679 O O . GLU A 1 82 ? 23.053 8.296 -10.982 1.00 62.69 82 GLU A O 1
ATOM 684 N N . MET A 1 83 ? 21.786 6.778 -12.031 1.00 61.69 83 MET A N 1
ATOM 685 C CA . MET A 1 83 ? 20.892 6.575 -10.888 1.00 61.69 83 MET A CA 1
ATOM 686 C C . MET A 1 83 ? 21.572 5.842 -9.726 1.00 61.69 83 MET A C 1
ATOM 688 O O . MET A 1 83 ? 21.350 6.214 -8.578 1.00 61.69 83 MET A O 1
ATOM 692 N N . ILE A 1 84 ? 22.378 4.813 -10.010 1.00 66.50 84 ILE A N 1
ATOM 693 C CA . ILE A 1 84 ? 23.138 4.073 -8.988 1.00 66.50 84 ILE A CA 1
ATOM 694 C C . ILE A 1 84 ? 24.179 4.997 -8.344 1.00 66.50 84 ILE A C 1
ATOM 696 O O . ILE A 1 84 ? 24.246 5.086 -7.122 1.00 66.50 84 ILE A O 1
ATOM 700 N N . ASP A 1 85 ? 24.905 5.763 -9.157 1.00 70.56 85 ASP A N 1
ATOM 701 C CA . ASP A 1 85 ? 25.921 6.704 -8.685 1.00 70.56 85 ASP A CA 1
ATOM 702 C C . ASP A 1 85 ? 25.299 7.831 -7.833 1.00 70.56 85 ASP A C 1
ATOM 704 O O . ASP A 1 85 ? 25.895 8.288 -6.856 1.00 70.56 85 ASP A O 1
ATOM 708 N N . ALA A 1 86 ? 24.075 8.268 -8.161 1.00 68.31 86 ALA A N 1
ATOM 709 C CA . ALA A 1 86 ? 23.332 9.247 -7.370 1.00 68.31 86 ALA A CA 1
ATOM 710 C C . ALA A 1 86 ? 22.817 8.682 -6.032 1.00 68.31 86 ALA A C 1
ATOM 712 O O . ALA A 1 86 ? 22.788 9.416 -5.042 1.00 68.31 86 ALA A O 1
ATOM 713 N N . GLU A 1 87 ? 22.409 7.410 -5.977 1.00 63.31 87 GLU A N 1
ATOM 714 C CA . GLU A 1 87 ? 22.017 6.745 -4.724 1.00 63.31 87 GLU A CA 1
ATOM 715 C C . GLU A 1 87 ? 23.227 6.573 -3.788 1.00 63.31 87 GLU A C 1
ATOM 717 O O . GLU A 1 87 ? 23.141 6.943 -2.613 1.00 63.31 87 GLU A O 1
ATOM 722 N N . ASP A 1 88 ? 24.375 6.144 -4.320 1.00 66.69 88 ASP A N 1
ATOM 723 C CA . ASP A 1 88 ? 25.626 5.984 -3.563 1.00 66.69 88 ASP A CA 1
ATOM 724 C C . ASP A 1 88 ? 26.168 7.331 -3.043 1.00 66.69 88 ASP A C 1
ATOM 726 O O . ASP A 1 88 ? 26.674 7.424 -1.920 1.00 66.69 88 ASP A O 1
ATOM 730 N N . ALA A 1 89 ? 26.010 8.413 -3.814 1.00 66.06 89 ALA A N 1
ATOM 731 C CA . ALA A 1 89 ? 26.400 9.760 -3.391 1.00 66.06 89 ALA A CA 1
ATOM 732 C C . ALA A 1 89 ? 25.586 10.280 -2.189 1.00 66.06 89 ALA A C 1
ATOM 734 O O . ALA A 1 89 ? 26.087 11.094 -1.411 1.00 66.06 89 ALA A O 1
ATOM 735 N N . PHE A 1 90 ? 24.346 9.813 -2.014 1.00 57.84 90 PHE A N 1
ATOM 736 C CA . PHE A 1 90 ? 23.502 10.170 -0.870 1.00 57.84 90 PHE A CA 1
ATOM 737 C C . PHE A 1 90 ? 23.781 9.322 0.380 1.00 57.84 90 PHE A C 1
ATOM 739 O O . PHE A 1 90 ? 23.504 9.782 1.488 1.00 57.84 90 PHE A O 1
ATOM 746 N N . GLU A 1 91 ? 24.332 8.113 0.237 1.00 58.12 91 GLU A N 1
ATOM 747 C CA . GLU A 1 91 ? 24.637 7.219 1.365 1.00 58.12 91 GLU A CA 1
ATOM 748 C C . GLU A 1 91 ? 25.916 7.635 2.127 1.00 58.12 91 GLU A C 1
ATOM 750 O O . GLU A 1 91 ? 26.062 7.328 3.310 1.00 58.12 91 GLU A O 1
ATOM 755 N N . GLY A 1 92 ? 26.805 8.411 1.492 1.00 53.59 92 GLY A N 1
ATOM 756 C CA . GLY A 1 92 ? 28.051 8.924 2.084 1.00 53.59 92 GLY A CA 1
ATOM 757 C C . GLY A 1 92 ? 27.970 10.296 2.770 1.00 53.59 92 GLY A C 1
ATOM 758 O O . GLY A 1 92 ? 28.993 10.800 3.233 1.00 53.59 92 GLY A O 1
ATOM 759 N N . GLY A 1 93 ? 26.796 10.933 2.823 1.00 49.88 93 GLY A N 1
ATOM 760 C CA . GLY A 1 93 ? 26.633 12.250 3.441 1.00 49.88 93 GLY A CA 1
ATOM 761 C C . GLY A 1 93 ? 26.584 12.165 4.965 1.00 49.88 93 GLY A C 1
ATOM 762 O O . GLY A 1 93 ? 25.520 11.912 5.532 1.00 49.88 93 GLY A O 1
ATOM 763 N N . GLU A 1 94 ? 27.713 12.401 5.637 1.00 54.75 94 GLU A N 1
ATOM 764 C CA . GLU A 1 94 ? 27.705 12.721 7.065 1.00 54.75 94 GLU A CA 1
ATOM 765 C C . GLU A 1 94 ? 26.751 13.901 7.301 1.00 54.75 94 GLU A C 1
ATOM 767 O O . GLU A 1 94 ? 26.832 14.941 6.645 1.00 54.75 94 GLU A O 1
ATOM 772 N N . VAL A 1 95 ? 25.799 13.712 8.214 1.00 52.91 95 VAL A N 1
ATOM 773 C CA . VAL A 1 95 ? 24.912 14.777 8.676 1.00 52.91 95 VAL A CA 1
ATOM 774 C C . VAL A 1 95 ? 25.792 15.772 9.429 1.00 52.91 95 VAL A C 1
ATOM 776 O O . VAL A 1 95 ? 26.106 15.548 10.595 1.00 52.91 95 VAL A O 1
ATOM 779 N N . GLU A 1 96 ? 26.226 16.851 8.777 1.00 50.41 96 GLU A N 1
ATOM 780 C CA . GLU A 1 96 ? 26.713 18.013 9.515 1.00 50.41 96 GLU A CA 1
ATOM 781 C C . GLU A 1 96 ? 25.536 18.545 10.341 1.00 50.41 96 GLU A C 1
ATOM 783 O O . GLU A 1 96 ? 24.542 19.048 9.808 1.00 50.41 96 GLU A O 1
ATOM 788 N N . ASP A 1 97 ? 25.631 18.357 11.660 1.00 52.16 97 ASP A N 1
ATOM 789 C CA . ASP A 1 97 ? 24.758 18.965 12.657 1.00 52.16 97 ASP A CA 1
ATOM 790 C C . ASP A 1 97 ? 24.855 20.490 12.524 1.00 52.16 97 ASP A C 1
ATOM 792 O O . ASP A 1 97 ? 25.724 21.137 13.107 1.00 52.16 97 ASP A O 1
ATOM 796 N N . ILE A 1 98 ? 23.941 21.087 11.761 1.00 52.62 98 ILE A N 1
ATOM 797 C CA . ILE A 1 98 ? 23.729 22.534 11.778 1.00 52.62 98 ILE A CA 1
ATOM 798 C C . ILE A 1 98 ? 22.779 22.837 12.942 1.00 52.62 98 ILE A C 1
ATOM 800 O O . ILE A 1 98 ? 21.570 23.001 12.766 1.00 52.62 98 ILE A O 1
ATOM 804 N N . PHE A 1 99 ? 23.346 22.883 14.146 1.00 44.56 99 PHE A N 1
ATOM 805 C CA . PHE A 1 99 ? 22.814 23.663 15.259 1.00 44.56 99 PHE A CA 1
ATOM 806 C C . PHE A 1 99 ? 23.822 24.765 15.589 1.00 44.56 99 PHE A C 1
ATOM 808 O O . PHE A 1 99 ? 24.856 24.483 16.187 1.00 44.56 99 PHE A O 1
ATOM 815 N N . ASP A 1 100 ? 23.482 25.998 15.219 1.00 40.94 100 ASP A N 1
ATOM 816 C CA . ASP A 1 100 ? 23.906 27.220 15.913 1.00 40.94 100 ASP A CA 1
ATOM 817 C C . ASP A 1 100 ? 22.768 28.253 15.831 1.00 40.94 100 ASP A C 1
ATOM 819 O O . ASP A 1 100 ? 22.211 28.440 14.720 1.00 40.94 100 ASP A O 1
#

Organism: NCBI:txid53326

Sequence (100 aa):
MLSTMHFNTLRLAEMAGERRVQRVVEVRRKFFSRASRMVFKAPVPHLWRDQIAQAVLDPRRRHHEDPAAEVNLQDDELNVQEMIDAEDAFEGGEVEDIFD

Foldseek 3Di:
DVVVVVVVVQVVCVVVVVWAFDDWDWDDDPPDPDTDIDTDIDDDDPPVVVVVVCVLVVVVVVCVVDVPPPPPCVPDPDPNVVVVVVVVVVVPDDPPPPDD